Protein AF-A0A520JE47-F1 (afdb_monomer)

pLDDT: mean 83.93, std 12.13, range [41.78, 95.38]

Secondary structure (DSSP, 8-state):
------HHHHHHHHHHHHHHHHHHHHHHHHHSSS---STTS---TTHHHHHHHHHHHHHHHHHHHHHHHHHTS-S-HHHHHHHHHHHHHHHHHHHHHHHHHHH-----HHHHHHHHH-PPPEETTEEPPPSSTTHHHHHHHHHHHHHHHHHTTS----

Mean predicted aligned error: 7.44 Å

Foldseek 3Di:
DPPPDPVVLVVLLVVLVVLLVQLVVVVCQVPPPDPPPDCPPPPPPCSNVRSVCSLVSVVVSLVVVVVVVVVVDDLQLVVQLVVVQVVPQVVQLVVLVVLCVPPVPDDDPQLNCCSRRLAWDADPVGTDAHSPRVSVSSNVVSVVSVVVSVVSPPDPPD

Radius of gyration: 18.52 Å; Cα contacts (8 Å, |Δi|>4): 124; chains: 1; bounding box: 52×38×50 Å

Structure (mmCIF, N/CA/C/O backbone):
data_AF-A0A520JE47-F1
#
_entry.id   AF-A0A520JE47-F1
#
loop_
_atom_site.group_PDB
_atom_site.id
_atom_site.type_symbol
_atom_site.label_atom_id
_atom_site.label_alt_id
_atom_site.label_comp_id
_atom_site.label_asym_id
_atom_site.label_entity_id
_atom_site.label_seq_id
_atom_site.pdbx_PDB_ins_code
_atom_site.Cartn_x
_atom_site.Cartn_y
_atom_site.Cartn_z
_atom_site.occupancy
_atom_site.B_iso_or_equiv
_atom_site.auth_seq_id
_atom_site.auth_comp_id
_atom_site.auth_asym_id
_atom_site.auth_atom_id
_atom_site.pdbx_PDB_model_num
ATOM 1 N N . MET A 1 1 ? -12.721 15.555 18.012 1.00 41.78 1 MET A N 1
ATOM 2 C CA . MET A 1 1 ? -11.281 15.383 18.296 1.00 41.78 1 MET A CA 1
ATOM 3 C C . MET A 1 1 ? -10.594 15.093 16.974 1.00 41.78 1 MET A C 1
ATOM 5 O O . MET A 1 1 ? -10.959 14.123 16.322 1.00 41.78 1 MET A O 1
ATOM 9 N N . THR A 1 2 ? -9.712 15.973 16.507 1.00 41.84 2 THR A N 1
ATOM 10 C CA . THR A 1 2 ? -8.888 15.709 15.319 1.00 41.84 2 THR A CA 1
ATOM 11 C C . THR A 1 2 ? -8.053 14.451 15.576 1.00 41.84 2 THR A C 1
ATOM 13 O O . THR A 1 2 ? -7.528 14.320 16.682 1.00 41.84 2 THR A O 1
ATOM 16 N N . PRO A 1 3 ? -7.928 13.513 14.617 1.00 53.41 3 PRO A N 1
ATOM 17 C CA . PRO A 1 3 ? -7.058 12.358 14.797 1.00 53.41 3 PRO A CA 1
ATOM 18 C C . PRO A 1 3 ? -5.654 12.875 15.105 1.00 53.41 3 PRO A C 1
ATOM 20 O O . PRO A 1 3 ? -5.075 13.605 14.293 1.00 53.41 3 PRO A O 1
ATOM 23 N N . SER A 1 4 ? -5.120 12.567 16.286 1.00 63.41 4 SER A N 1
ATOM 24 C CA . SER A 1 4 ? -3.759 12.960 16.621 1.00 63.41 4 SER A CA 1
ATOM 25 C C . SER A 1 4 ? -2.824 12.188 15.695 1.00 63.41 4 SER A C 1
ATOM 27 O O . SER A 1 4 ? -2.750 10.960 15.711 1.00 63.41 4 SER A O 1
ATOM 29 N N . ARG A 1 5 ? -2.130 12.905 14.805 1.00 74.62 5 ARG A N 1
ATOM 30 C CA . ARG A 1 5 ? -1.077 12.291 13.997 1.00 74.62 5 ARG A CA 1
ATOM 31 C C . ARG A 1 5 ? 0.019 11.831 14.950 1.00 74.62 5 ARG A C 1
ATOM 33 O O . ARG A 1 5 ? 0.705 12.652 15.549 1.00 74.62 5 ARG A O 1
ATOM 40 N N . ILE A 1 6 ? 0.188 10.520 15.080 1.00 88.25 6 ILE A N 1
ATOM 41 C CA . ILE A 1 6 ? 1.245 9.945 15.910 1.00 88.25 6 ILE A CA 1
ATOM 42 C C . ILE A 1 6 ? 2.563 10.102 15.154 1.00 88.25 6 ILE A C 1
ATOM 44 O O . ILE A 1 6 ? 2.840 9.347 14.220 1.00 88.25 6 ILE A O 1
ATOM 48 N N . ALA A 1 7 ? 3.357 11.110 15.522 1.00 91.69 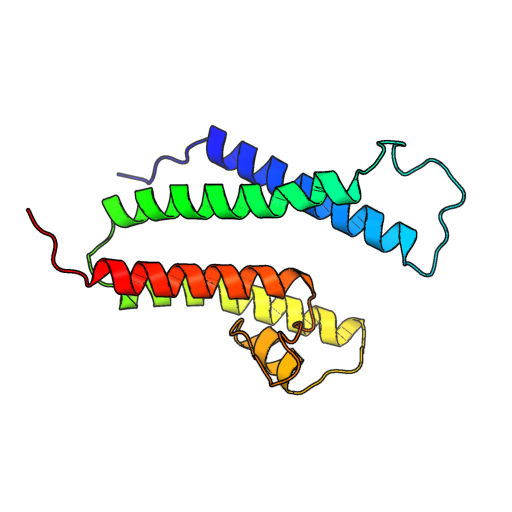7 ALA A N 1
ATOM 49 C CA . ALA A 1 7 ? 4.594 11.452 14.822 1.00 91.69 7 ALA A CA 1
ATOM 50 C C . ALA A 1 7 ? 5.567 10.261 14.674 1.00 91.69 7 ALA A C 1
ATOM 52 O O . ALA A 1 7 ? 6.025 10.041 13.552 1.00 91.69 7 ALA A O 1
ATOM 53 N N . PRO A 1 8 ? 5.808 9.423 15.707 1.00 93.62 8 PRO A N 1
ATOM 54 C CA . PRO A 1 8 ? 6.639 8.226 15.553 1.00 93.62 8 PRO A CA 1
ATOM 55 C C . PRO A 1 8 ? 6.172 7.284 14.435 1.00 93.62 8 PRO A C 1
ATOM 57 O O . PRO A 1 8 ? 6.984 6.779 13.670 1.00 93.62 8 PRO A O 1
ATOM 60 N N . ILE A 1 9 ? 4.857 7.101 14.273 1.00 92.81 9 ILE A N 1
ATOM 61 C CA . ILE A 1 9 ? 4.294 6.250 13.216 1.00 92.81 9 ILE A CA 1
ATOM 62 C C . ILE A 1 9 ? 4.549 6.842 11.826 1.00 92.81 9 ILE A C 1
ATOM 64 O O . ILE A 1 9 ? 4.779 6.099 10.876 1.00 92.81 9 ILE A O 1
ATOM 68 N N . GLN A 1 10 ? 4.520 8.169 11.686 1.00 92.31 10 GLN A N 1
ATOM 69 C CA . GLN A 1 10 ? 4.826 8.819 10.407 1.00 92.31 10 GLN A CA 1
ATOM 70 C C . GLN A 1 10 ? 6.303 8.650 10.036 1.00 92.31 10 GLN A C 1
ATOM 72 O O . GLN A 1 10 ? 6.605 8.336 8.888 1.00 92.31 10 GLN A O 1
ATOM 77 N N . TRP A 1 11 ? 7.207 8.776 11.011 1.00 95.38 11 TRP A N 1
ATOM 78 C CA . TRP A 1 11 ? 8.633 8.518 10.804 1.00 95.38 11 TRP A CA 1
ATOM 79 C C . TRP A 1 11 ? 8.916 7.063 10.437 1.00 95.38 11 TRP A C 1
ATOM 81 O O . TRP A 1 11 ? 9.678 6.810 9.508 1.00 95.38 11 TRP A O 1
ATOM 91 N N . LEU A 1 12 ? 8.246 6.109 11.086 1.00 95.19 12 LEU A N 1
ATOM 92 C CA . LEU A 1 12 ? 8.352 4.696 10.721 1.00 95.19 12 LEU A CA 1
ATOM 93 C C . LEU A 1 12 ? 7.837 4.419 9.300 1.00 95.19 12 LEU A C 1
ATOM 95 O O . LEU A 1 12 ? 8.449 3.636 8.580 1.00 95.19 12 LEU A O 1
ATOM 99 N N . ARG A 1 13 ? 6.762 5.090 8.856 1.00 93.75 13 ARG A N 1
ATOM 100 C CA . ARG A 1 13 ? 6.294 5.003 7.458 1.00 93.75 13 ARG A CA 1
ATOM 101 C C . ARG A 1 13 ? 7.310 5.583 6.480 1.00 93.75 13 ARG A C 1
ATOM 103 O O . ARG A 1 13 ? 7.516 4.998 5.424 1.00 93.75 13 ARG A O 1
ATOM 110 N N . ALA A 1 14 ? 7.932 6.712 6.816 1.00 94.25 14 ALA A N 1
ATOM 111 C CA . ALA A 1 14 ? 8.970 7.310 5.980 1.00 94.25 14 ALA A CA 1
ATOM 112 C C . ALA A 1 14 ? 10.189 6.380 5.858 1.00 94.25 14 ALA A C 1
ATOM 114 O O . ALA A 1 14 ? 10.698 6.172 4.756 1.00 94.25 14 ALA A O 1
ATOM 115 N N . LEU A 1 15 ? 10.607 5.764 6.968 1.00 95.38 15 LEU A N 1
ATOM 116 C CA . LEU A 1 15 ? 11.664 4.754 6.983 1.00 95.38 15 LEU A CA 1
ATOM 117 C C . LEU A 1 15 ? 11.297 3.542 6.114 1.00 95.38 15 LEU A C 1
ATOM 119 O O . LEU A 1 15 ? 12.069 3.182 5.232 1.00 95.38 15 LEU A O 1
ATOM 123 N N . ALA A 1 16 ? 10.105 2.967 6.303 1.00 94.62 16 ALA A N 1
ATOM 124 C CA . ALA A 1 16 ? 9.606 1.848 5.503 1.00 94.62 16 ALA A CA 1
ATOM 125 C C . ALA A 1 16 ? 9.589 2.172 3.998 1.00 94.62 16 ALA A C 1
ATOM 127 O O . ALA A 1 16 ? 10.109 1.401 3.196 1.00 94.62 16 ALA A O 1
ATOM 128 N N . ALA A 1 17 ? 9.073 3.349 3.617 1.00 93.44 17 ALA A N 1
ATOM 129 C CA . ALA A 1 17 ? 9.060 3.827 2.231 1.00 93.44 17 ALA A CA 1
ATOM 130 C C . ALA A 1 17 ? 10.467 3.927 1.639 1.00 93.44 17 ALA A C 1
ATOM 132 O O . ALA A 1 17 ? 10.689 3.547 0.493 1.00 93.44 17 ALA A O 1
ATOM 133 N N . THR A 1 18 ? 11.414 4.425 2.434 1.00 93.12 18 THR A N 1
ATOM 134 C CA . THR A 1 18 ? 12.804 4.603 2.012 1.00 93.12 18 THR A CA 1
ATOM 135 C C . THR A 1 18 ? 13.485 3.254 1.811 1.00 93.12 18 THR A C 1
ATOM 137 O O . THR A 1 18 ? 14.165 3.069 0.811 1.00 93.12 18 THR A O 1
ATOM 140 N N . LEU A 1 19 ? 13.263 2.291 2.709 1.00 92.75 19 LEU A N 1
ATOM 141 C CA . LEU A 1 19 ? 13.797 0.933 2.576 1.00 92.75 19 LEU A CA 1
ATOM 142 C C . LEU A 1 19 ? 13.291 0.240 1.302 1.00 92.75 19 LEU A C 1
ATOM 144 O O . LEU A 1 19 ? 14.097 -0.290 0.540 1.00 92.75 19 LEU A O 1
ATOM 148 N N . VAL A 1 20 ? 11.985 0.324 1.024 1.00 92.12 20 VAL A N 1
ATOM 149 C CA . VAL A 1 20 ? 11.382 -0.238 -0.199 1.00 92.12 20 VAL A CA 1
ATOM 150 C C . VAL A 1 20 ? 11.902 0.466 -1.456 1.00 92.12 20 VAL A C 1
ATOM 152 O O . VAL A 1 20 ? 12.205 -0.187 -2.453 1.00 92.12 20 VAL A O 1
ATOM 155 N N . LEU A 1 21 ? 12.056 1.793 -1.412 1.00 89.75 21 LEU A N 1
ATOM 156 C CA . LEU A 1 21 ? 12.642 2.560 -2.511 1.00 89.75 21 LEU A CA 1
ATOM 157 C C . LEU A 1 21 ? 14.087 2.131 -2.787 1.00 89.75 21 LEU A C 1
ATOM 159 O O . LEU A 1 21 ? 14.444 1.932 -3.944 1.00 89.75 21 LEU A O 1
ATOM 163 N N . LEU A 1 22 ? 14.906 1.982 -1.742 1.00 87.75 22 LEU A N 1
ATOM 164 C CA . LEU A 1 22 ? 16.299 1.554 -1.872 1.00 87.75 22 LEU A CA 1
ATOM 165 C C . LEU A 1 22 ? 16.404 0.136 -2.438 1.00 87.75 22 LEU A C 1
ATOM 167 O O . LEU A 1 22 ? 17.258 -0.087 -3.289 1.00 87.75 22 LEU A O 1
ATOM 171 N N . MET A 1 23 ? 15.520 -0.778 -2.027 1.00 87.19 23 MET A N 1
ATOM 172 C CA . MET A 1 23 ? 15.430 -2.125 -2.600 1.00 87.19 23 MET A CA 1
ATOM 173 C C . MET A 1 23 ? 15.112 -2.081 -4.100 1.00 87.19 23 MET A C 1
ATOM 175 O O . MET A 1 23 ? 15.846 -2.648 -4.901 1.00 87.19 23 MET A O 1
ATOM 179 N N . HIS A 1 24 ? 14.057 -1.369 -4.509 1.00 86.88 24 HIS A N 1
ATOM 180 C CA . HIS A 1 24 ? 13.713 -1.272 -5.931 1.00 86.88 24 HIS A CA 1
ATOM 181 C C . HIS A 1 24 ? 14.813 -0.582 -6.739 1.00 86.88 24 HIS A C 1
ATOM 183 O O . HIS A 1 24 ? 15.100 -0.999 -7.857 1.00 86.88 24 HIS A O 1
ATOM 189 N N . ALA A 1 25 ? 15.450 0.446 -6.176 1.00 83.31 25 ALA A N 1
ATOM 190 C CA . ALA A 1 25 ? 16.571 1.113 -6.819 1.00 83.31 25 ALA A CA 1
ATOM 191 C C . ALA A 1 25 ? 17.769 0.166 -6.995 1.00 83.31 25 ALA A C 1
ATOM 193 O O . ALA A 1 25 ? 18.360 0.161 -8.071 1.00 83.31 25 ALA A O 1
ATOM 194 N N . SER A 1 26 ? 18.108 -0.654 -5.989 1.00 80.44 26 SER A N 1
ATOM 195 C CA . SER A 1 26 ? 19.175 -1.654 -6.127 1.00 80.44 26 SER A CA 1
ATOM 196 C C . SER A 1 26 ? 18.821 -2.723 -7.155 1.00 80.44 26 SER A C 1
ATOM 198 O O . SER A 1 26 ? 19.632 -3.002 -8.032 1.00 80.44 26 SER A O 1
ATOM 200 N N . ASP A 1 27 ? 17.592 -3.243 -7.124 1.00 79.94 27 ASP A N 1
ATOM 201 C CA . ASP A 1 27 ? 17.153 -4.275 -8.066 1.00 79.94 27 ASP A CA 1
ATOM 202 C C . ASP A 1 27 ? 17.168 -3.746 -9.508 1.00 79.94 27 ASP A C 1
ATOM 204 O O . ASP A 1 27 ? 17.607 -4.446 -10.417 1.00 79.94 27 ASP A O 1
ATOM 208 N N . MET A 1 28 ? 16.755 -2.491 -9.731 1.00 77.75 28 MET A N 1
ATOM 209 C CA . MET A 1 28 ? 16.819 -1.844 -11.048 1.00 77.75 28 MET A CA 1
ATOM 210 C C . MET A 1 28 ? 18.250 -1.614 -11.541 1.00 77.75 28 MET A C 1
ATOM 212 O O . MET A 1 28 ? 18.466 -1.588 -12.749 1.00 77.75 28 MET A O 1
ATOM 216 N N . ILE A 1 29 ? 19.218 -1.425 -10.645 1.00 75.50 29 ILE A N 1
ATOM 217 C CA . ILE A 1 29 ? 20.633 -1.303 -11.020 1.00 75.50 29 ILE A CA 1
ATOM 218 C C . ILE A 1 29 ? 21.193 -2.672 -11.412 1.00 75.50 29 ILE A C 1
ATOM 220 O O . ILE A 1 29 ? 21.876 -2.775 -12.428 1.00 75.50 29 ILE A O 1
ATOM 224 N N . ASP A 1 30 ? 20.868 -3.716 -10.647 1.00 73.31 30 ASP A N 1
ATOM 225 C CA . ASP A 1 30 ? 21.381 -5.071 -10.876 1.00 73.31 30 ASP A CA 1
ATOM 226 C C . ASP A 1 30 ? 20.753 -5.744 -12.110 1.00 73.31 30 ASP A C 1
ATOM 228 O O . ASP A 1 30 ? 21.414 -6.519 -12.801 1.00 73.31 30 ASP A O 1
ATOM 232 N N . SER A 1 31 ? 19.483 -5.446 -12.403 1.00 72.88 31 SER A N 1
ATOM 233 C CA . SER A 1 31 ? 18.726 -6.031 -13.525 1.00 72.88 31 SER A CA 1
ATOM 234 C C . SER A 1 31 ? 18.515 -5.083 -14.713 1.00 72.88 31 SER A C 1
ATOM 236 O O . SER A 1 31 ? 17.928 -5.472 -15.724 1.00 72.88 31 SER A O 1
ATOM 238 N N . GLY A 1 32 ? 18.980 -3.836 -14.608 1.00 66.06 32 GLY A N 1
ATOM 239 C CA . GLY A 1 32 ? 18.776 -2.802 -15.617 1.00 66.06 32 GLY A CA 1
ATOM 240 C C . GLY A 1 32 ? 19.748 -2.873 -16.802 1.00 66.06 32 GLY A C 1
ATOM 241 O O . GLY A 1 32 ? 20.806 -3.495 -16.731 1.00 66.06 32 GLY A O 1
ATOM 242 N N . PRO A 1 33 ? 19.436 -2.170 -17.907 1.00 62.22 33 PRO A N 1
ATOM 243 C CA . PRO A 1 33 ? 20.283 -2.141 -19.103 1.00 62.22 33 PRO A CA 1
ATOM 244 C C . PRO A 1 33 ? 21.566 -1.315 -18.917 1.00 62.22 33 PRO A C 1
ATOM 246 O O . PRO A 1 33 ? 22.476 -1.384 -19.743 1.00 62.22 33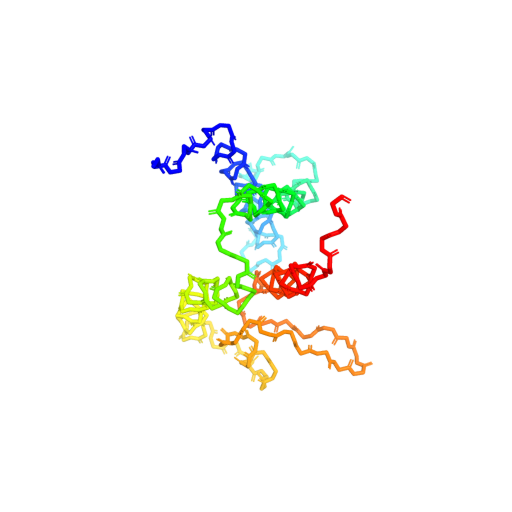 PRO A O 1
ATOM 249 N N . VAL A 1 34 ? 21.641 -0.508 -17.854 1.00 62.38 34 VAL A N 1
ATOM 250 C CA . VAL A 1 34 ? 22.788 0.348 -17.543 1.00 62.38 34 VAL A CA 1
ATOM 251 C C . VAL A 1 34 ? 23.573 -0.287 -16.402 1.00 62.38 34 VAL A C 1
ATOM 253 O O . VAL A 1 34 ? 23.238 -0.111 -15.235 1.00 62.38 34 VAL A O 1
ATOM 256 N N . ALA A 1 35 ? 24.650 -0.995 -16.743 1.00 59.72 35 ALA A N 1
ATOM 257 C CA . ALA A 1 35 ? 25.613 -1.463 -15.757 1.00 59.72 35 ALA A CA 1
ATOM 258 C C . ALA A 1 35 ? 26.346 -0.252 -15.157 1.00 59.72 35 ALA A C 1
ATOM 260 O O . ALA A 1 35 ? 27.226 0.338 -15.790 1.00 59.72 35 ALA A O 1
ATOM 261 N N . LEU A 1 36 ? 25.977 0.142 -13.937 1.00 63.81 36 LEU A N 1
ATOM 262 C CA . LEU A 1 36 ? 26.715 1.158 -13.191 1.00 63.81 36 LEU A CA 1
ATOM 263 C C . LEU A 1 36 ? 28.065 0.566 -12.769 1.00 63.81 36 LEU A C 1
ATOM 265 O O . LEU A 1 36 ? 28.188 -0.112 -11.756 1.00 63.81 36 LEU A O 1
ATOM 269 N N . THR A 1 37 ? 29.109 0.841 -13.547 1.00 55.66 37 THR A N 1
ATOM 270 C CA . THR A 1 37 ? 30.490 0.376 -13.318 1.00 55.66 37 THR A CA 1
ATOM 271 C C . THR A 1 37 ? 31.216 1.110 -12.177 1.00 55.66 37 THR A C 1
ATOM 273 O O . THR A 1 37 ? 32.442 1.079 -12.085 1.00 55.66 37 THR A O 1
ATOM 276 N N . GLY A 1 38 ? 30.482 1.748 -11.261 1.00 55.94 38 GLY A N 1
ATOM 277 C CA . GLY A 1 38 ? 31.028 2.492 -10.125 1.00 55.94 38 GLY A CA 1
ATOM 278 C C . GLY A 1 38 ? 30.322 2.156 -8.813 1.00 55.94 38 GLY A C 1
ATOM 279 O O . GLY A 1 38 ? 29.130 1.864 -8.800 1.00 55.94 38 GLY A O 1
ATOM 280 N N . LYS A 1 39 ? 31.054 2.252 -7.692 1.00 53.53 39 LYS A N 1
ATOM 281 C CA . LYS A 1 39 ? 30.583 2.057 -6.300 1.00 53.53 39 LYS A CA 1
ATOM 282 C C . LYS A 1 39 ? 29.589 3.145 -5.832 1.00 53.53 39 LYS A C 1
ATOM 284 O O . LYS A 1 39 ? 29.745 3.699 -4.748 1.00 53.53 39 LYS A O 1
ATOM 289 N N . PHE A 1 40 ? 28.630 3.532 -6.669 1.00 53.56 40 PHE A N 1
ATOM 290 C CA . PHE A 1 40 ? 27.647 4.571 -6.350 1.00 53.56 40 PHE A CA 1
ATOM 291 C C . PHE A 1 40 ? 26.511 4.032 -5.474 1.00 53.56 40 PHE A C 1
ATOM 293 O O . PHE A 1 40 ? 25.927 4.776 -4.690 1.00 53.56 40 PHE A O 1
ATOM 300 N N . VAL A 1 41 ? 26.245 2.726 -5.553 1.00 55.88 41 VAL A N 1
ATOM 301 C CA . VAL A 1 41 ? 25.450 2.029 -4.545 1.00 55.88 41 VAL A CA 1
ATOM 302 C C . VAL A 1 41 ? 26.361 1.854 -3.333 1.00 55.88 41 VAL A C 1
ATOM 304 O O . VAL A 1 41 ? 27.424 1.238 -3.480 1.00 55.88 41 VAL A O 1
ATOM 307 N N . PRO A 1 42 ? 26.027 2.413 -2.153 1.00 54.81 42 PRO A N 1
ATOM 308 C CA . PRO A 1 42 ? 26.806 2.139 -0.962 1.00 54.81 42 PRO A CA 1
ATOM 309 C C . PRO A 1 42 ? 26.893 0.623 -0.823 1.00 54.81 42 PRO A C 1
ATOM 311 O O . PRO A 1 42 ? 25.890 -0.077 -0.946 1.00 54.81 42 PRO A O 1
ATOM 314 N N . SER A 1 43 ? 28.113 0.129 -0.634 1.00 56.47 43 SER A N 1
ATOM 315 C CA . SER A 1 43 ? 28.453 -1.278 -0.449 1.00 56.47 43 SER A CA 1
ATOM 316 C C . SER A 1 43 ? 27.903 -1.781 0.887 1.00 56.47 43 SER A C 1
ATOM 318 O O . SER A 1 43 ? 28.662 -2.136 1.784 1.00 56.47 43 SER A O 1
ATOM 320 N N . VAL A 1 44 ? 26.583 -1.721 1.043 1.00 61.44 44 VAL A N 1
ATOM 321 C CA . VAL A 1 44 ? 25.815 -2.332 2.114 1.00 61.44 44 VAL A CA 1
ATOM 322 C C . VAL A 1 44 ? 25.506 -3.735 1.608 1.00 61.44 44 VAL A C 1
ATOM 324 O O . VAL A 1 44 ? 24.698 -3.883 0.686 1.00 61.44 44 VAL A O 1
ATOM 327 N N . PRO A 1 45 ? 26.173 -4.771 2.139 1.00 65.62 45 PRO A N 1
ATOM 328 C CA . PRO A 1 45 ? 25.858 -6.138 1.769 1.00 65.62 45 PRO A CA 1
ATOM 329 C C . PRO A 1 45 ? 24.367 -6.386 2.011 1.00 65.62 45 PRO A C 1
ATOM 331 O O . PRO A 1 45 ? 23.846 -6.018 3.064 1.00 65.62 45 PRO A O 1
ATOM 334 N N . ASN A 1 46 ? 23.688 -7.009 1.048 1.00 70.62 46 ASN A N 1
ATOM 335 C CA . ASN A 1 46 ? 22.279 -7.396 1.157 1.00 70.62 46 ASN A CA 1
ATOM 336 C C . ASN A 1 46 ? 21.283 -6.226 1.296 1.00 70.62 46 ASN A C 1
ATOM 338 O O . ASN A 1 46 ? 20.226 -6.401 1.903 1.00 70.62 46 ASN A O 1
ATOM 342 N N . LEU A 1 47 ? 21.579 -5.049 0.725 1.00 75.75 47 LEU A N 1
ATOM 343 C CA . LEU A 1 47 ? 20.661 -3.900 0.756 1.00 75.75 47 LEU A CA 1
ATOM 344 C C . LEU A 1 47 ? 19.267 -4.228 0.199 1.00 75.75 47 LEU A C 1
ATOM 346 O O . LEU A 1 47 ? 18.286 -3.805 0.797 1.00 75.75 47 LEU A O 1
ATOM 350 N N . SER A 1 48 ? 19.175 -5.007 -0.885 1.00 76.31 48 SER A N 1
ATOM 351 C CA . SER A 1 48 ? 17.888 -5.459 -1.438 1.00 76.31 48 SER A CA 1
ATOM 352 C C . SER A 1 48 ? 17.109 -6.290 -0.405 1.00 76.31 48 SER A C 1
ATOM 354 O O . SER A 1 48 ? 16.009 -5.928 0.004 1.00 76.31 48 SER A O 1
ATOM 356 N N . MET A 1 49 ? 17.732 -7.327 0.162 1.00 80.31 49 MET A N 1
ATOM 357 C CA . MET A 1 49 ? 17.091 -8.182 1.169 1.00 80.31 49 MET A CA 1
ATOM 358 C C . MET A 1 49 ? 16.691 -7.415 2.442 1.00 80.31 49 MET A C 1
ATOM 360 O O . MET A 1 49 ? 15.623 -7.655 3.000 1.00 80.31 49 MET A O 1
ATOM 364 N N . PHE A 1 50 ? 17.515 -6.469 2.902 1.00 85.12 50 PHE A N 1
ATOM 365 C CA . PHE A 1 50 ? 17.168 -5.621 4.043 1.00 85.12 50 PHE A CA 1
ATOM 366 C C . PHE A 1 50 ? 16.068 -4.611 3.693 1.00 85.12 50 PHE A C 1
ATOM 368 O O . PHE A 1 50 ? 15.147 -4.406 4.480 1.00 85.12 50 PHE A O 1
ATOM 375 N N . GLY A 1 51 ? 16.123 -4.001 2.510 1.00 86.12 51 GLY A N 1
ATOM 376 C CA . GLY A 1 51 ? 15.130 -3.039 2.040 1.00 86.12 51 GLY A CA 1
ATOM 377 C C . GLY A 1 51 ? 13.739 -3.656 1.868 1.00 86.12 51 GLY A C 1
ATOM 378 O O . GLY A 1 51 ? 12.740 -3.005 2.184 1.00 86.12 51 GLY A O 1
ATOM 379 N N . ALA A 1 52 ? 13.670 -4.939 1.497 1.00 89.19 52 ALA A N 1
ATOM 380 C CA . ALA A 1 52 ? 12.425 -5.704 1.425 1.00 89.19 52 ALA A CA 1
ATOM 381 C C . ALA A 1 52 ? 11.664 -5.746 2.768 1.00 89.19 52 ALA A C 1
ATOM 383 O O . ALA A 1 52 ? 10.434 -5.697 2.770 1.00 89.19 52 ALA A O 1
ATOM 384 N N . SER A 1 53 ? 12.368 -5.708 3.912 1.00 92.25 53 SER A N 1
ATOM 385 C CA . SER A 1 53 ? 11.734 -5.635 5.245 1.00 92.25 53 SER A CA 1
ATOM 386 C C . SER A 1 53 ? 10.906 -4.360 5.467 1.00 92.25 53 SER A C 1
ATOM 388 O O . SER A 1 53 ? 10.046 -4.300 6.351 1.00 92.25 53 SER A O 1
ATOM 390 N N . GLY A 1 54 ? 11.110 -3.331 4.636 1.00 93.06 54 GLY A N 1
ATOM 391 C CA . GLY A 1 54 ? 10.259 -2.147 4.612 1.00 93.06 54 GLY A CA 1
ATOM 392 C C . GLY A 1 54 ? 8.801 -2.478 4.276 1.00 93.06 54 GLY A C 1
ATOM 393 O O . GLY A 1 54 ? 7.899 -1.834 4.815 1.00 93.06 54 GLY A O 1
ATOM 394 N N . VAL A 1 55 ? 8.549 -3.509 3.458 1.00 92.75 55 VAL A N 1
ATOM 395 C CA . VAL A 1 55 ? 7.191 -3.993 3.161 1.00 92.75 55 VAL A CA 1
ATOM 396 C C . VAL A 1 55 ? 6.544 -4.555 4.429 1.00 92.75 55 VAL A C 1
ATOM 398 O O . VAL A 1 55 ? 5.441 -4.135 4.781 1.00 92.75 55 VAL A O 1
ATOM 401 N N . ASP A 1 56 ? 7.248 -5.413 5.172 1.00 94.00 56 ASP A N 1
ATOM 402 C CA . ASP A 1 56 ? 6.752 -5.978 6.436 1.00 94.00 56 ASP A CA 1
ATOM 403 C C . ASP A 1 56 ? 6.410 -4.874 7.445 1.00 94.00 56 ASP A C 1
ATOM 405 O O . ASP A 1 56 ? 5.339 -4.869 8.063 1.00 94.00 56 ASP A O 1
ATOM 409 N N . LEU A 1 57 ? 7.290 -3.875 7.558 1.00 94.12 57 LEU A N 1
ATOM 410 C CA . LEU A 1 57 ? 7.077 -2.722 8.425 1.00 94.12 57 LEU A CA 1
ATOM 411 C C . LEU A 1 57 ? 5.839 -1.908 8.005 1.00 94.12 57 LEU A C 1
ATOM 413 O O . LEU A 1 57 ? 5.063 -1.487 8.870 1.00 94.12 57 LEU A O 1
ATOM 417 N N . PHE A 1 58 ? 5.599 -1.720 6.702 1.00 91.00 58 PHE A N 1
ATOM 418 C CA . PHE A 1 58 ? 4.373 -1.082 6.210 1.00 91.00 58 PHE A CA 1
ATOM 419 C C . PHE A 1 58 ? 3.116 -1.834 6.642 1.00 91.00 58 PHE A C 1
ATOM 421 O O . PHE A 1 58 ? 2.181 -1.197 7.137 1.00 91.00 58 PHE A O 1
ATOM 428 N N . PHE A 1 59 ? 3.097 -3.162 6.509 1.00 91.56 59 PHE A N 1
ATOM 429 C CA . PHE A 1 59 ? 1.944 -3.977 6.893 1.00 91.56 59 PHE A CA 1
ATOM 430 C C . PHE A 1 59 ? 1.657 -3.897 8.395 1.00 91.56 59 PHE A C 1
ATOM 432 O O . PHE A 1 59 ? 0.505 -3.672 8.786 1.00 91.56 59 PHE A O 1
ATOM 439 N N . VAL A 1 60 ? 2.688 -3.975 9.244 1.00 94.00 60 VAL A N 1
ATOM 440 C CA . VAL A 1 60 ? 2.538 -3.822 10.704 1.00 94.00 60 VAL A CA 1
ATOM 441 C C . VAL A 1 60 ? 1.957 -2.450 11.055 1.00 94.00 60 VAL A C 1
ATOM 443 O O . VAL A 1 60 ? 1.000 -2.346 11.831 1.00 94.00 60 VAL A O 1
ATOM 446 N N . ILE A 1 61 ? 2.478 -1.381 10.446 1.00 92.88 61 ILE A N 1
ATOM 447 C CA . ILE A 1 61 ? 1.979 -0.024 10.684 1.00 92.88 61 ILE A CA 1
ATOM 448 C C . ILE A 1 61 ? 0.546 0.151 10.156 1.00 92.88 61 ILE A C 1
ATOM 450 O O . ILE A 1 61 ? -0.264 0.836 10.793 1.00 92.88 61 ILE A O 1
ATOM 454 N N . SER A 1 62 ? 0.208 -0.429 9.002 1.00 88.81 62 SER A N 1
ATOM 455 C CA . SER A 1 62 ? -1.156 -0.413 8.463 1.00 88.81 62 SER A CA 1
ATOM 456 C C . SER A 1 62 ? -2.130 -1.116 9.406 1.00 88.81 62 SER A C 1
ATOM 458 O O . SER A 1 62 ? -3.184 -0.544 9.701 1.00 88.81 62 SER A O 1
ATOM 460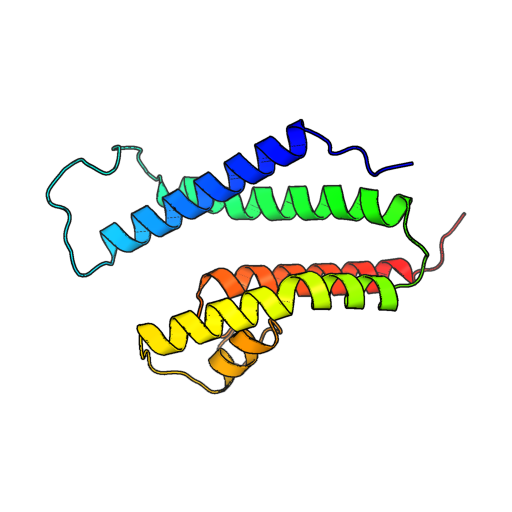 N N . GLY A 1 63 ? -1.755 -2.271 9.964 1.00 89.94 63 GLY A N 1
ATOM 461 C CA . GLY A 1 63 ? -2.526 -2.970 10.994 1.00 89.94 63 GLY A CA 1
ATOM 462 C C . GLY A 1 63 ? -2.761 -2.115 12.240 1.00 89.94 63 GLY A C 1
ATOM 463 O O . GLY A 1 63 ? -3.907 -1.933 12.658 1.00 89.94 63 GLY A O 1
ATOM 464 N N . PHE A 1 64 ? -1.702 -1.508 12.779 1.00 91.12 64 PHE A N 1
ATOM 465 C CA . PHE A 1 64 ? -1.790 -0.631 13.951 1.00 91.12 64 PHE A CA 1
ATOM 466 C C . PHE A 1 64 ? -2.706 0.586 13.719 1.00 91.12 64 PHE A C 1
ATOM 468 O O . PHE A 1 64 ? -3.629 0.843 14.495 1.00 91.12 64 PHE A O 1
ATOM 475 N N . VAL A 1 65 ? -2.489 1.330 12.626 1.00 88.69 65 VAL A N 1
ATOM 476 C CA . VAL A 1 65 ? -3.292 2.525 12.299 1.00 88.69 65 VAL A CA 1
ATOM 477 C C . VAL A 1 65 ? -4.748 2.153 12.042 1.00 88.69 65 VAL A C 1
ATOM 479 O O . VAL A 1 65 ? -5.662 2.901 12.398 1.00 88.69 65 VAL A O 1
ATOM 482 N N . MET A 1 66 ? -4.986 0.999 11.427 1.00 86.75 66 MET A N 1
ATOM 483 C CA . MET A 1 66 ? -6.330 0.507 11.187 1.00 86.75 66 MET A CA 1
ATOM 484 C C . MET A 1 66 ? -7.032 0.125 12.491 1.00 86.75 66 MET A C 1
ATOM 486 O O . MET A 1 66 ? -8.160 0.567 12.672 1.00 86.75 66 MET A O 1
ATOM 490 N N . ALA A 1 67 ? -6.381 -0.588 13.414 1.00 87.38 67 ALA A N 1
ATOM 491 C CA . ALA A 1 67 ? -6.958 -0.905 14.723 1.00 87.38 67 ALA A CA 1
ATOM 492 C C . ALA A 1 67 ? -7.387 0.367 15.481 1.00 87.38 67 ALA A C 1
ATOM 494 O O . ALA A 1 67 ? -8.508 0.449 15.982 1.00 87.38 67 ALA A O 1
ATOM 495 N N . GLN A 1 68 ? -6.549 1.409 15.469 1.00 85.31 68 GLN A N 1
ATOM 496 C CA . GLN A 1 68 ? -6.904 2.707 16.050 1.00 85.31 68 GLN A CA 1
ATOM 497 C C . GLN A 1 68 ? -8.067 3.391 15.310 1.00 85.31 68 GLN A C 1
ATOM 499 O O . GLN A 1 68 ? -8.945 3.990 15.932 1.00 85.31 68 GLN A O 1
ATOM 504 N N . SER A 1 69 ? -8.094 3.292 13.979 1.00 80.94 69 SER A N 1
ATOM 505 C CA . SER A 1 69 ? -9.191 3.839 13.175 1.00 80.94 69 SER A CA 1
ATOM 506 C C . SER A 1 69 ? -10.511 3.128 13.478 1.00 80.94 69 SER A C 1
ATOM 508 O O . SER A 1 69 ? -11.537 3.790 13.552 1.00 80.94 69 SER A O 1
ATOM 510 N N . LEU A 1 70 ? -10.497 1.806 13.689 1.00 83.50 70 LEU A N 1
ATOM 511 C CA . LEU A 1 70 ? -11.688 1.040 14.066 1.00 83.50 70 LEU A CA 1
ATOM 512 C C . LEU A 1 70 ? -12.197 1.408 15.461 1.00 83.50 70 LEU A C 1
ATOM 514 O O . LEU A 1 70 ? -13.405 1.487 15.645 1.00 83.50 70 LEU A O 1
ATOM 518 N N . ALA A 1 71 ? -11.307 1.692 16.415 1.00 79.38 71 ALA A N 1
ATOM 519 C CA . ALA A 1 71 ? -11.699 2.102 17.767 1.00 79.38 71 ALA A CA 1
ATOM 520 C C . ALA A 1 71 ? -12.527 3.403 17.801 1.00 79.38 71 ALA A C 1
ATOM 522 O O . ALA A 1 71 ? -13.191 3.689 18.792 1.00 79.38 71 ALA A O 1
ATOM 523 N N . THR A 1 72 ? -12.478 4.196 16.727 1.00 72.12 72 THR A N 1
ATOM 524 C CA . THR A 1 72 ? -13.177 5.485 16.604 1.00 72.12 72 THR A CA 1
ATOM 525 C C . THR A 1 72 ? -14.174 5.530 15.442 1.00 72.12 72 THR A C 1
ATOM 527 O O . THR A 1 72 ? -14.803 6.565 15.223 1.00 72.12 72 THR A O 1
ATOM 530 N N . ALA A 1 73 ? -14.320 4.442 14.679 1.00 67.62 73 ALA A N 1
ATOM 531 C CA . ALA A 1 73 ? -15.184 4.381 13.504 1.00 67.62 73 ALA A CA 1
ATOM 532 C C . ALA A 1 73 ? -16.566 3.801 13.827 1.00 67.62 73 ALA A C 1
ATOM 534 O O . ALA A 1 73 ? -16.714 2.951 14.701 1.00 67.62 7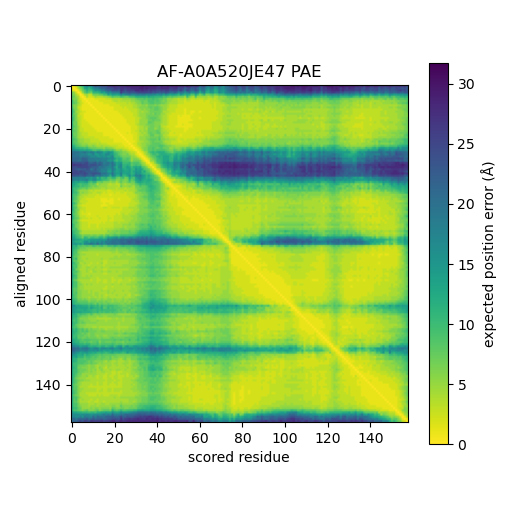3 ALA A O 1
ATOM 535 N N . ASP A 1 74 ? -17.569 4.215 13.047 1.00 66.12 74 ASP A N 1
ATOM 536 C CA . ASP A 1 74 ? -18.872 3.551 13.008 1.00 66.12 74 ASP A CA 1
ATOM 537 C C . ASP A 1 74 ? -18.699 2.064 12.649 1.00 66.12 74 ASP A C 1
ATOM 539 O O . ASP A 1 74 ? -17.867 1.716 11.806 1.00 66.12 74 ASP A O 1
ATOM 543 N N . ALA A 1 75 ? -19.532 1.190 13.219 1.00 74.31 75 ALA A N 1
ATOM 544 C CA . ALA A 1 75 ? -19.494 -0.265 13.009 1.00 74.31 75 ALA A CA 1
ATOM 545 C C . ALA A 1 75 ? -19.852 -0.721 11.571 1.00 74.31 75 ALA A C 1
ATOM 547 O O . ALA A 1 75 ? -19.994 -1.914 11.301 1.00 74.31 75 ALA A O 1
ATOM 548 N N . ASP A 1 76 ? -19.997 0.210 10.625 1.00 88.38 76 ASP A N 1
ATOM 549 C CA . ASP A 1 76 ? -20.341 -0.086 9.240 1.00 88.38 76 ASP A CA 1
ATOM 550 C C . ASP A 1 76 ? -19.112 -0.539 8.429 1.00 88.38 76 ASP A C 1
ATOM 552 O O . ASP A 1 76 ? -18.331 0.254 7.887 1.00 88.38 76 ASP A O 1
ATOM 556 N N . SER A 1 77 ? -18.9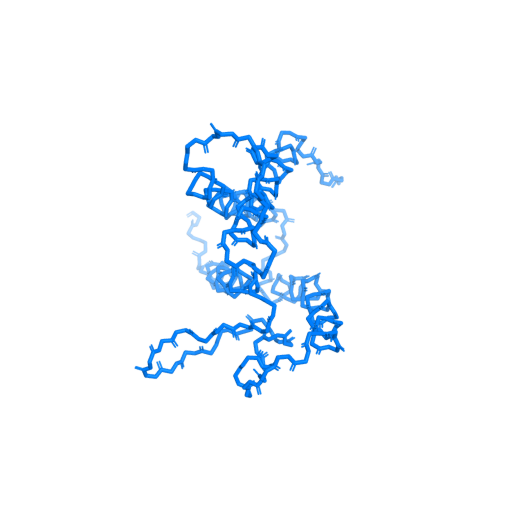91 -1.861 8.310 1.00 90.00 77 SER A N 1
ATOM 557 C CA . SER A 1 77 ? -17.998 -2.554 7.476 1.00 90.00 77 SER A CA 1
ATOM 558 C C . SER A 1 77 ? -17.978 -2.108 6.003 1.00 90.00 77 SER A C 1
ATOM 560 O O . SER A 1 77 ? -16.907 -2.069 5.392 1.00 90.00 77 SER A O 1
ATOM 562 N N . TRP A 1 78 ? -19.126 -1.751 5.414 1.00 90.81 78 TRP A N 1
ATOM 563 C CA . TRP A 1 78 ? -19.196 -1.360 4.003 1.00 90.81 78 TRP A CA 1
ATOM 564 C C . TRP A 1 78 ? -18.626 0.037 3.801 1.00 90.81 78 TRP A C 1
ATOM 566 O O . TRP A 1 78 ? -17.773 0.257 2.937 1.00 90.81 78 TRP A O 1
ATOM 576 N N . ARG A 1 79 ? -19.020 0.975 4.666 1.00 90.56 79 ARG A N 1
ATOM 577 C CA . ARG A 1 79 ? -18.467 2.332 4.664 1.00 90.56 79 ARG A CA 1
ATOM 578 C C . ARG A 1 79 ? -16.957 2.333 4.917 1.00 90.56 79 ARG A C 1
ATOM 580 O O . ARG A 1 79 ? -16.248 3.155 4.334 1.00 90.56 79 ARG A O 1
ATOM 587 N N . PHE A 1 80 ? -16.456 1.419 5.750 1.00 89.88 80 PHE A N 1
ATOM 588 C CA . PHE A 1 80 ? -15.020 1.210 5.953 1.00 89.88 80 PHE A CA 1
ATOM 589 C C . PHE A 1 80 ? -14.301 0.811 4.653 1.00 89.88 80 PHE A C 1
ATOM 591 O O . PHE A 1 80 ? -13.319 1.462 4.284 1.00 89.88 80 PHE A O 1
ATOM 598 N N . LEU A 1 81 ? -14.803 -0.202 3.937 1.00 91.75 81 LEU A N 1
ATOM 599 C CA . LEU A 1 81 ? -14.212 -0.658 2.673 1.00 91.75 81 LEU A CA 1
ATOM 600 C C . LEU A 1 81 ? -14.280 0.425 1.591 1.00 91.75 81 LEU A C 1
ATOM 602 O O . LEU A 1 81 ? -13.263 0.727 0.966 1.00 91.75 81 LEU A O 1
ATOM 606 N N . ALA A 1 82 ? -15.436 1.070 1.424 1.00 93.19 82 ALA A N 1
ATOM 607 C CA . ALA A 1 82 ? -15.638 2.107 0.413 1.00 93.19 82 ALA A CA 1
ATOM 608 C C . ALA A 1 82 ? -14.672 3.291 0.590 1.00 93.19 82 ALA A C 1
ATOM 610 O O . ALA A 1 82 ? -14.064 3.751 -0.377 1.00 93.19 82 ALA A O 1
ATOM 611 N N . LYS A 1 83 ? -14.456 3.752 1.831 1.00 91.19 83 LYS A N 1
ATOM 612 C CA . LYS A 1 83 ? -13.488 4.825 2.127 1.00 91.19 83 LYS A CA 1
ATOM 613 C C . LYS A 1 83 ? -12.061 4.458 1.715 1.00 91.19 83 LYS A C 1
ATOM 615 O O . LYS A 1 83 ? -11.315 5.327 1.270 1.00 91.19 83 LYS A O 1
ATOM 620 N N . ARG A 1 84 ? -11.664 3.194 1.881 1.00 91.25 84 ARG A N 1
ATOM 621 C CA . ARG A 1 84 ? -10.317 2.714 1.526 1.00 91.25 84 ARG A CA 1
ATOM 622 C C . ARG A 1 84 ? -10.168 2.524 0.026 1.00 91.25 84 ARG A C 1
ATOM 624 O O . ARG A 1 84 ? -9.168 2.961 -0.537 1.00 91.25 84 ARG A O 1
ATOM 631 N N . TRP A 1 85 ? -11.197 1.978 -0.613 1.00 92.94 85 TRP A N 1
ATOM 632 C CA . TRP A 1 85 ? -11.269 1.845 -2.062 1.00 92.94 85 TRP A CA 1
ATOM 633 C C . TRP A 1 85 ? -11.097 3.196 -2.759 1.00 92.94 85 TRP A C 1
ATOM 635 O O . TRP A 1 85 ? -10.160 3.380 -3.531 1.00 92.94 85 TRP A O 1
ATOM 645 N N . LEU A 1 86 ? -11.926 4.180 -2.397 1.00 94.62 86 LEU A N 1
ATOM 646 C CA . LEU A 1 86 ? -11.896 5.525 -2.982 1.00 94.62 86 LEU A CA 1
ATOM 647 C C . LEU A 1 86 ? -10.602 6.293 -2.687 1.00 94.62 86 LEU A C 1
ATOM 649 O O . LEU A 1 86 ? -10.253 7.212 -3.421 1.00 94.62 86 LEU A O 1
ATOM 653 N N . ARG A 1 87 ? -9.887 5.932 -1.618 1.00 91.38 87 ARG A N 1
ATOM 654 C CA . ARG A 1 87 ? -8.605 6.549 -1.269 1.00 91.38 87 ARG A CA 1
ATOM 655 C C . ARG A 1 87 ? -7.438 5.995 -2.088 1.00 91.38 87 ARG A C 1
ATOM 657 O O . ARG A 1 87 ? -6.522 6.751 -2.390 1.00 91.38 87 ARG A O 1
ATOM 664 N N . ILE A 1 88 ? -7.428 4.693 -2.369 1.00 92.56 88 ILE A N 1
ATOM 665 C CA . ILE A 1 88 ? -6.247 3.994 -2.902 1.00 92.56 88 ILE A CA 1
ATOM 666 C C . ILE A 1 88 ? -6.382 3.745 -4.405 1.00 92.56 88 ILE A C 1
ATOM 668 O O . ILE A 1 88 ? -5.468 4.067 -5.164 1.00 92.56 88 ILE A O 1
ATOM 672 N N . VAL A 1 89 ? -7.526 3.211 -4.843 1.00 93.44 89 VAL A N 1
ATOM 673 C CA . VAL A 1 89 ? -7.706 2.711 -6.214 1.00 93.44 89 VAL A CA 1
ATOM 674 C C . VAL A 1 89 ? -7.582 3.813 -7.273 1.00 93.44 89 VAL A C 1
ATOM 676 O O . VAL A 1 89 ? -6.848 3.592 -8.231 1.00 93.44 89 VAL A O 1
ATOM 679 N N . PRO A 1 90 ? -8.176 5.018 -7.126 1.00 94.50 90 PRO A N 1
ATOM 680 C CA . PRO A 1 90 ? -8.060 6.056 -8.158 1.00 94.50 90 PRO A CA 1
ATOM 681 C C . PRO A 1 90 ? -6.618 6.515 -8.404 1.00 94.50 90 PRO A C 1
ATOM 683 O O . PRO A 1 90 ? -6.194 6.696 -9.547 1.00 94.50 90 PRO A O 1
ATOM 686 N N . 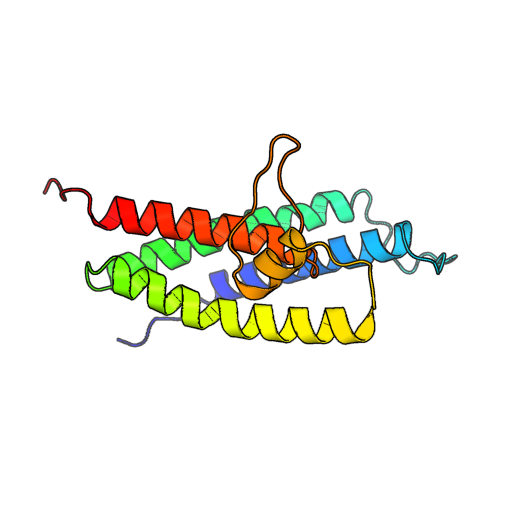LEU A 1 91 ? -5.840 6.678 -7.329 1.00 94.31 91 LEU A N 1
ATOM 687 C CA . LEU A 1 91 ? -4.437 7.063 -7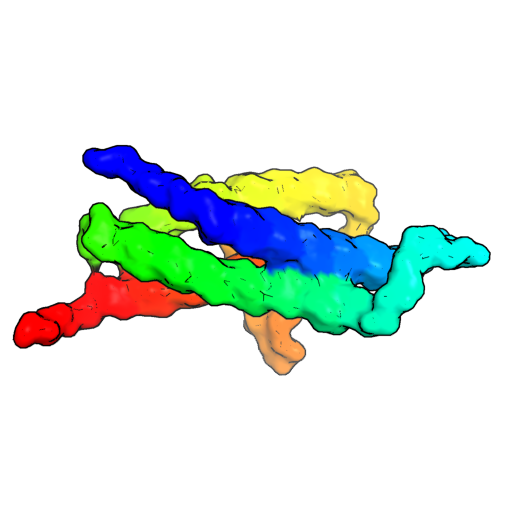.440 1.00 94.31 91 LEU A CA 1
ATOM 688 C C . LEU A 1 91 ? -3.611 5.936 -8.066 1.00 94.31 91 LEU A C 1
ATOM 690 O O . LEU A 1 91 ? -2.837 6.183 -8.983 1.00 94.31 91 LEU A O 1
ATOM 694 N N . PHE A 1 92 ? -3.799 4.694 -7.622 1.00 93.81 92 PHE A N 1
ATOM 695 C CA . PHE A 1 92 ? -3.055 3.571 -8.183 1.00 93.81 92 PHE A CA 1
ATOM 696 C C . PHE A 1 92 ? -3.384 3.329 -9.663 1.00 93.81 92 PHE A C 1
ATOM 698 O O . PHE A 1 92 ? -2.471 3.132 -10.465 1.00 93.81 92 PHE A O 1
ATOM 705 N N . ALA A 1 93 ? -4.662 3.397 -10.038 1.00 93.50 93 ALA A N 1
ATOM 706 C CA . ALA A 1 93 ? -5.097 3.215 -11.418 1.00 93.50 93 ALA A CA 1
ATOM 707 C C . ALA A 1 93 ? -4.547 4.317 -12.334 1.00 93.50 93 ALA A C 1
ATOM 709 O O . ALA A 1 93 ? -4.067 4.019 -13.425 1.00 93.50 93 ALA A O 1
ATOM 710 N N . SER A 1 94 ? -4.550 5.579 -11.885 1.00 94.38 94 SER A N 1
ATOM 711 C CA . SER A 1 94 ? -3.981 6.685 -12.671 1.00 94.38 94 SER A CA 1
ATOM 712 C C . SER A 1 94 ? -2.469 6.547 -12.865 1.00 94.38 94 SER A C 1
ATOM 714 O O . SER A 1 94 ? -1.989 6.680 -13.989 1.00 94.38 94 SER A O 1
ATOM 716 N N . VAL A 1 95 ? -1.719 6.204 -11.814 1.00 94.12 95 VAL A N 1
ATOM 717 C CA . VAL A 1 95 ? -0.269 5.966 -11.921 1.00 94.12 95 VAL A CA 1
ATOM 718 C C . VAL A 1 95 ? 0.028 4.753 -12.807 1.00 94.12 95 VAL A C 1
ATOM 720 O O . VAL A 1 95 ? 0.923 4.817 -13.646 1.00 94.12 95 VAL A O 1
ATOM 723 N N . SER A 1 96 ? -0.751 3.676 -12.682 1.00 92.38 96 SER A N 1
ATOM 724 C CA . SER A 1 96 ? -0.618 2.489 -13.535 1.00 92.38 96 SER A CA 1
ATOM 725 C C . SER A 1 96 ? -0.895 2.810 -15.006 1.00 92.38 96 SER A C 1
ATOM 727 O O . SER A 1 96 ? -0.164 2.346 -15.876 1.00 92.38 96 SER A O 1
ATOM 729 N N . ALA A 1 97 ? -1.908 3.632 -15.297 1.00 91.81 97 ALA A N 1
ATOM 730 C CA . ALA A 1 97 ? -2.209 4.081 -16.656 1.00 91.81 97 ALA A CA 1
ATOM 731 C C . ALA A 1 97 ? -1.056 4.899 -17.251 1.00 91.81 97 ALA A C 1
ATOM 733 O O . ALA A 1 97 ? -0.630 4.625 -18.370 1.00 91.81 97 ALA A O 1
ATOM 734 N N . VAL A 1 98 ? -0.502 5.851 -16.492 1.00 93.56 98 VAL A N 1
ATOM 735 C CA . VAL A 1 98 ? 0.672 6.629 -16.922 1.00 93.56 98 VAL A CA 1
ATOM 736 C C . VAL A 1 98 ? 1.869 5.715 -17.190 1.00 93.56 98 VAL A C 1
ATOM 738 O O . VAL A 1 98 ? 2.520 5.858 -18.219 1.00 93.56 98 VAL A O 1
ATOM 741 N N . TYR A 1 99 ? 2.136 4.748 -16.310 1.00 91.12 99 TYR A N 1
ATOM 742 C CA . TYR A 1 99 ? 3.217 3.780 -16.498 1.00 91.12 99 TYR A CA 1
ATOM 743 C C . TYR A 1 99 ? 3.051 2.966 -17.792 1.00 91.12 99 TYR A C 1
ATOM 745 O O . TYR A 1 99 ? 3.987 2.883 -18.588 1.00 91.12 99 TYR A O 1
ATOM 753 N N . MET A 1 100 ? 1.850 2.435 -18.045 1.00 90.06 100 MET A N 1
ATOM 754 C CA . MET A 1 100 ? 1.546 1.661 -19.256 1.00 90.06 100 MET A CA 1
ATOM 755 C C . MET A 1 100 ? 1.720 2.481 -20.544 1.00 90.06 100 MET A C 1
ATOM 757 O O . MET A 1 100 ? 2.204 1.948 -21.539 1.00 90.06 100 MET A O 1
ATOM 761 N N . LEU A 1 101 ? 1.377 3.775 -20.518 1.00 91.06 101 LEU A N 1
ATOM 762 C CA . LEU A 1 101 ? 1.571 4.690 -21.651 1.00 91.06 101 LEU A CA 1
ATOM 763 C C . LEU A 1 101 ? 3.047 5.001 -21.944 1.00 91.06 101 LEU A C 1
ATOM 765 O O . LEU A 1 101 ? 3.360 5.444 -23.044 1.00 91.06 101 LEU A O 1
ATOM 769 N N . ILE A 1 102 ? 3.940 4.832 -20.966 1.00 92.50 102 ILE A N 1
ATOM 770 C CA . ILE A 1 102 ? 5.366 5.154 -21.112 1.00 92.50 102 ILE A CA 1
ATOM 771 C C . ILE A 1 102 ? 6.167 3.911 -21.506 1.00 92.50 102 ILE A C 1
ATOM 773 O O . ILE A 1 102 ? 6.969 3.976 -22.437 1.00 92.50 102 ILE A O 1
ATOM 777 N N . MET A 1 103 ? 5.967 2.793 -20.801 1.00 86.88 103 MET A N 1
ATOM 778 C CA . MET A 1 103 ? 6.820 1.608 -20.957 1.00 86.88 103 MET A CA 1
ATOM 779 C C . MET A 1 103 ? 6.432 0.724 -22.145 1.00 86.88 103 MET A C 1
ATOM 781 O O . MET A 1 103 ? 7.299 0.069 -22.710 1.00 86.88 103 MET A O 1
ATOM 785 N N . HIS A 1 104 ? 5.158 0.729 -22.558 1.00 85.50 104 HIS A N 1
ATOM 786 C CA . HIS A 1 104 ? 4.645 -0.108 -23.654 1.00 85.50 104 HIS A CA 1
ATOM 787 C C . HIS A 1 104 ? 4.933 -1.618 -23.505 1.00 85.50 104 HIS A C 1
ATOM 789 O O . HIS A 1 104 ? 5.006 -2.340 -24.502 1.00 85.50 104 HIS A O 1
ATOM 795 N N . ASP A 1 105 ? 5.074 -2.107 -22.271 1.00 84.69 105 ASP A N 1
ATOM 796 C CA . ASP A 1 105 ? 5.292 -3.527 -22.001 1.00 84.69 105 ASP A CA 1
ATOM 797 C C . ASP A 1 105 ? 4.082 -4.380 -22.434 1.00 84.69 105 ASP A C 1
ATOM 799 O O . ASP A 1 105 ? 2.935 -3.917 -22.361 1.00 84.69 105 ASP A O 1
ATOM 803 N N . PRO A 1 106 ? 4.289 -5.646 -22.852 1.00 85.19 106 PRO A N 1
ATOM 804 C CA . PRO A 1 106 ? 3.195 -6.560 -23.163 1.00 85.19 106 PRO A CA 1
ATOM 805 C C . PRO A 1 106 ? 2.235 -6.720 -21.976 1.00 85.19 106 PRO A C 1
ATOM 807 O O . PRO A 1 106 ? 2.606 -7.218 -20.913 1.00 85.19 106 PRO A O 1
ATOM 810 N N . LEU A 1 107 ? 0.976 -6.324 -22.171 1.00 87.50 107 LEU A N 1
ATOM 811 C CA . LEU A 1 107 ? -0.035 -6.319 -21.119 1.00 87.50 107 LEU A CA 1
ATOM 812 C C . LEU A 1 107 ? -1.015 -7.482 -21.290 1.00 87.50 107 LEU A C 1
ATOM 814 O O . LEU A 1 107 ? -1.726 -7.579 -22.291 1.00 87.50 107 LEU A O 1
ATOM 818 N N . THR A 1 108 ? -1.101 -8.346 -20.280 1.00 91.25 108 THR A N 1
ATOM 819 C CA . THR A 1 108 ? -2.146 -9.375 -20.217 1.00 91.25 108 THR A CA 1
ATOM 820 C C . THR A 1 108 ? -3.456 -8.787 -19.691 1.00 91.25 108 THR A C 1
ATOM 822 O O . THR A 1 108 ? -3.464 -7.804 -18.948 1.00 91.25 108 THR A O 1
ATOM 825 N N . VAL A 1 109 ? -4.586 -9.422 -20.017 1.00 90.25 109 VAL A N 1
ATOM 826 C CA . VAL A 1 109 ? -5.906 -9.013 -19.496 1.00 90.25 109 VAL A CA 1
ATOM 827 C C . VAL A 1 109 ? -5.936 -9.049 -17.962 1.00 90.25 109 VAL A C 1
ATOM 829 O O . VAL A 1 109 ? -6.487 -8.144 -17.338 1.00 90.25 109 VAL A O 1
ATOM 832 N N . ALA A 1 110 ? -5.294 -10.051 -17.348 1.00 90.81 110 ALA A N 1
ATOM 833 C CA . ALA A 1 110 ? -5.174 -10.154 -15.895 1.00 90.81 110 ALA A CA 1
ATOM 834 C C . ALA A 1 110 ? -4.375 -8.979 -15.306 1.00 90.81 110 ALA A C 1
ATOM 836 O O . ALA A 1 110 ? -4.848 -8.327 -14.377 1.00 90.81 110 ALA A O 1
ATOM 837 N N . ALA A 1 111 ? -3.216 -8.643 -15.884 1.00 90.19 111 ALA A N 1
ATOM 838 C CA . ALA A 1 111 ? -2.407 -7.513 -15.428 1.00 90.19 111 ALA A CA 1
ATOM 839 C C . ALA A 1 111 ? -3.159 -6.176 -15.558 1.00 90.19 111 ALA A C 1
ATOM 841 O O . ALA A 1 111 ? -3.139 -5.370 -14.627 1.00 90.19 111 ALA A O 1
ATOM 842 N N . ALA A 1 112 ? -3.888 -5.967 -16.662 1.00 90.44 112 ALA A N 1
ATOM 843 C CA . ALA A 1 112 ? -4.726 -4.784 -16.866 1.00 90.44 112 ALA A CA 1
ATOM 844 C C . ALA A 1 112 ? -5.835 -4.676 -15.806 1.00 90.44 112 ALA A C 1
ATOM 846 O O . ALA A 1 112 ? -6.028 -3.620 -15.198 1.00 90.44 112 ALA A O 1
ATOM 847 N N . TRP A 1 113 ? -6.536 -5.783 -15.544 1.00 91.38 113 TRP A N 1
ATOM 848 C CA . TRP A 1 113 ? -7.577 -5.856 -14.520 1.00 91.38 113 TRP A CA 1
ATOM 849 C C . TRP A 1 113 ? -7.034 -5.499 -13.135 1.00 91.38 113 TRP A C 1
ATOM 851 O O . TRP A 1 113 ? -7.614 -4.666 -12.433 1.00 91.38 113 TRP A O 1
ATOM 861 N N . MET A 1 114 ? -5.900 -6.086 -12.753 1.00 91.81 114 MET A N 1
ATOM 862 C CA . MET A 1 114 ? -5.265 -5.843 -11.457 1.00 91.81 114 MET A CA 1
ATOM 863 C C . MET A 1 114 ? -4.761 -4.404 -11.330 1.00 91.81 114 MET A C 1
ATOM 865 O O . MET A 1 114 ? -4.903 -3.798 -10.271 1.00 91.81 114 MET A O 1
ATOM 869 N N . SER A 1 115 ? -4.247 -3.816 -12.412 1.00 91.31 115 SER A N 1
ATOM 870 C CA . SER A 1 115 ? -3.811 -2.415 -12.448 1.00 91.31 115 SER A CA 1
ATOM 871 C C . SER A 1 115 ? -4.947 -1.402 -12.282 1.00 91.31 115 SER A C 1
ATOM 873 O O . SER A 1 115 ? -4.711 -0.299 -11.793 1.00 91.31 115 SER A O 1
ATOM 875 N N . ILE A 1 116 ? -6.176 -1.760 -12.662 1.00 89.12 116 ILE A N 1
ATOM 876 C CA . ILE A 1 116 ? -7.346 -0.876 -12.545 1.00 89.12 116 ILE A CA 1
ATOM 877 C C . ILE A 1 116 ? -8.092 -1.110 -11.229 1.00 89.12 116 ILE A C 1
ATOM 879 O O . ILE A 1 116 ? -8.568 -0.163 -10.606 1.00 89.12 116 ILE A O 1
ATOM 883 N N . THR A 1 117 ? -8.214 -2.367 -10.806 1.00 87.69 117 THR A N 1
ATOM 884 C CA . THR A 1 117 ? -9.087 -2.755 -9.689 1.00 87.69 117 THR A CA 1
ATOM 885 C C . THR A 1 117 ? -8.337 -3.051 -8.399 1.00 87.69 117 THR A C 1
ATOM 887 O O . THR A 1 117 ? -8.966 -3.099 -7.349 1.00 87.69 117 THR A O 1
ATOM 890 N N . VAL A 1 118 ? -7.018 -3.269 -8.442 1.00 88.25 118 VAL A N 1
ATOM 891 C CA . VAL A 1 118 ? -6.204 -3.744 -7.304 1.00 88.25 118 VAL A CA 1
ATOM 892 C C . VAL A 1 118 ? -6.599 -5.153 -6.819 1.00 88.25 118 VAL A C 1
ATOM 894 O O . VAL A 1 118 ? -5.961 -5.718 -5.932 1.00 88.25 118 VAL A O 1
ATOM 897 N N . LEU A 1 119 ? -7.628 -5.770 -7.408 1.00 87.88 119 LEU A N 1
ATOM 898 C CA . LEU A 1 119 ? -8.107 -7.084 -7.001 1.00 87.88 119 LEU A CA 1
ATOM 899 C C . LEU A 1 119 ? -7.208 -8.169 -7.582 1.00 87.88 119 LEU A C 1
ATOM 901 O O . LEU A 1 119 ? -7.007 -8.181 -8.795 1.00 87.88 119 LEU A O 1
ATOM 905 N N . PRO A 1 120 ? -6.701 -9.094 -6.751 1.00 86.31 120 PRO A N 1
ATOM 906 C CA . PRO A 1 120 ? -5.795 -10.127 -7.214 1.00 86.31 120 PRO A CA 1
ATOM 907 C C . PRO A 1 120 ? -6.505 -11.110 -8.145 1.00 86.31 120 PRO A C 1
ATOM 909 O O . PRO A 1 120 ? -7.617 -11.554 -7.859 1.00 86.31 120 PRO A O 1
ATOM 912 N N . VAL A 1 121 ? -5.839 -11.472 -9.241 1.00 86.06 121 VAL A N 1
ATOM 913 C CA . VAL A 1 121 ? -6.247 -12.585 -10.101 1.00 86.06 121 VAL A CA 1
ATOM 914 C C . VAL A 1 121 ? -5.329 -13.757 -9.782 1.00 86.06 121 VAL A C 1
ATOM 916 O O 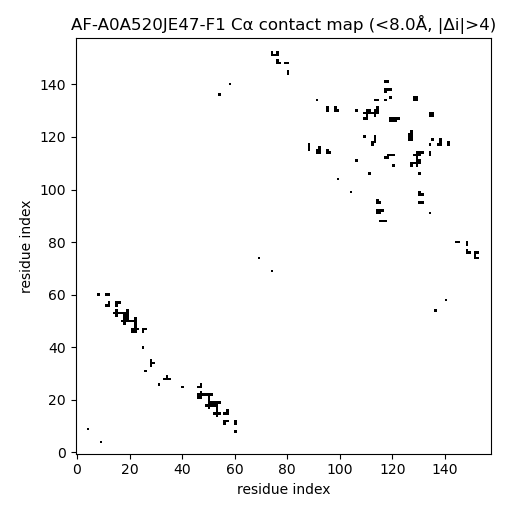. VAL A 1 121 ? -4.105 -13.632 -9.854 1.00 86.06 121 VAL A O 1
ATOM 919 N N . LEU A 1 122 ? -5.937 -14.872 -9.386 1.00 85.62 122 LEU A N 1
ATOM 920 C CA . LEU A 1 122 ? -5.264 -16.141 -9.139 1.00 85.62 122 LEU A CA 1
ATOM 921 C C . LEU A 1 122 ? -5.724 -17.133 -10.206 1.00 85.62 122 LEU A C 1
ATOM 923 O O . LEU A 1 122 ? -6.930 -17.255 -10.437 1.00 85.62 122 LEU A O 1
ATOM 927 N N . ASP A 1 123 ? -4.792 -17.842 -10.827 1.00 82.69 123 ASP A N 1
ATOM 928 C CA . ASP A 1 123 ? -5.086 -18.946 -11.738 1.00 82.69 123 ASP A CA 1
ATOM 929 C C . ASP A 1 123 ? -4.414 -20.248 -11.263 1.00 82.69 123 ASP A C 1
ATOM 931 O O . ASP A 1 123 ? -3.828 -20.312 -10.180 1.00 82.69 123 ASP A O 1
ATOM 935 N N . GLY A 1 124 ? -4.524 -21.319 -12.056 1.00 75.88 124 GLY A N 1
ATOM 936 C CA . GLY A 1 124 ? -3.889 -22.604 -11.743 1.00 75.88 124 GLY A CA 1
ATOM 937 C C . GLY A 1 124 ? -2.354 -22.560 -11.681 1.00 75.88 124 GLY A C 1
ATOM 938 O O . GLY A 1 124 ? -1.756 -23.532 -11.222 1.00 75.88 124 GLY A O 1
ATOM 939 N N . ALA A 1 125 ? -1.722 -21.467 -12.124 1.00 77.19 125 ALA A N 1
ATOM 940 C CA . ALA A 1 125 ? -0.278 -21.249 -12.108 1.00 77.19 125 ALA A CA 1
ATOM 941 C C . ALA A 1 125 ? 0.180 -20.292 -10.987 1.00 77.19 125 ALA A C 1
ATOM 943 O O . ALA A 1 125 ? 1.358 -20.314 -10.625 1.00 77.19 125 ALA A O 1
ATOM 944 N N . GLY A 1 126 ? -0.718 -19.496 -10.398 1.00 80.56 126 GLY A N 1
ATOM 945 C CA . GLY A 1 126 ? -0.445 -18.698 -9.201 1.00 80.56 126 GLY A CA 1
ATOM 946 C C . GLY A 1 126 ? -0.974 -17.266 -9.271 1.00 80.56 126 GLY A C 1
ATOM 947 O O . GLY A 1 126 ? -2.052 -17.003 -9.794 1.00 80.56 126 GLY A O 1
ATOM 948 N N . TYR A 1 127 ? -0.234 -16.335 -8.662 1.00 83.50 127 TYR A N 1
ATOM 949 C CA . TYR A 1 127 ? -0.58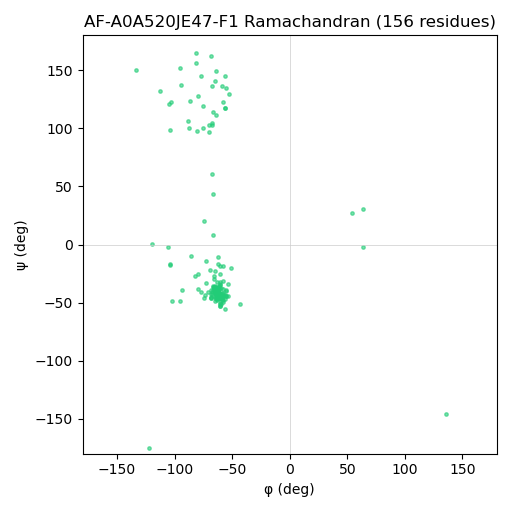7 -14.915 -8.596 1.00 83.50 127 TYR A CA 1
ATOM 950 C C . TYR A 1 127 ? -0.088 -14.169 -9.835 1.00 83.50 127 TYR A C 1
ATOM 952 O O . TYR A 1 127 ? 1.115 -14.153 -10.103 1.00 83.50 127 TYR A O 1
ATOM 960 N N . HIS A 1 128 ? -0.987 -13.502 -10.559 1.00 86.81 128 HIS A N 1
ATOM 961 C CA . HIS A 1 128 ? -0.582 -12.592 -11.631 1.00 86.81 128 HIS A CA 1
ATOM 962 C C . HIS A 1 128 ? -0.082 -11.265 -11.067 1.00 86.81 128 HIS A C 1
ATOM 964 O O . HIS A 1 128 ? -0.612 -10.756 -10.090 1.00 86.81 128 HIS A O 1
ATOM 970 N N . VAL A 1 129 ? 0.910 -10.658 -11.710 1.00 87.06 129 VAL A N 1
ATOM 971 C CA . VAL A 1 129 ? 1.461 -9.369 -11.280 1.00 87.06 129 VAL A CA 1
ATOM 972 C C . VAL A 1 129 ? 0.768 -8.232 -12.048 1.00 87.06 129 VAL A C 1
ATOM 974 O O . VAL A 1 129 ? 0.548 -8.368 -13.255 1.00 87.06 129 VAL A O 1
ATOM 977 N N . PRO A 1 130 ? 0.395 -7.115 -11.391 1.00 90.75 130 PRO A N 1
ATOM 978 C CA . PRO A 1 130 ? -0.128 -5.944 -12.094 1.00 90.75 130 PRO A CA 1
ATOM 979 C C . PRO A 1 130 ? 0.965 -5.276 -12.938 1.00 90.75 130 PRO A C 1
ATOM 981 O O . PRO A 1 130 ? 2.151 -5.460 -12.675 1.00 90.75 130 PRO A O 1
ATOM 984 N N . ALA A 1 131 ? 0.574 -4.439 -13.904 1.00 89.75 131 ALA A N 1
ATOM 985 C CA . ALA A 1 131 ? 1.532 -3.730 -14.761 1.00 89.75 131 ALA A CA 1
ATOM 986 C C . ALA A 1 131 ? 2.551 -2.920 -13.940 1.00 89.75 131 ALA A C 1
ATOM 988 O O . ALA A 1 131 ? 3.750 -2.980 -14.181 1.00 89.75 131 ALA A O 1
ATOM 989 N N . LEU A 1 132 ? 2.077 -2.207 -12.913 1.00 89.38 132 LEU A N 1
ATOM 990 C CA . LEU A 1 132 ? 2.942 -1.543 -11.948 1.00 89.38 132 LEU A CA 1
ATOM 991 C C . LEU A 1 132 ? 3.288 -2.528 -10.825 1.00 89.38 132 LEU A C 1
ATOM 993 O O . LEU A 1 132 ? 2.476 -2.718 -9.917 1.00 89.38 132 LEU A O 1
ATOM 997 N N . TYR A 1 133 ? 4.487 -3.120 -10.879 1.00 86.88 133 TYR A N 1
ATOM 998 C CA . TYR A 1 133 ? 4.913 -4.215 -9.994 1.00 86.88 133 TYR A CA 1
ATOM 999 C C . TYR A 1 133 ? 4.532 -4.022 -8.510 1.00 86.88 133 TYR A C 1
ATOM 1001 O O . TYR A 1 133 ? 3.855 -4.903 -7.982 1.00 86.88 133 TYR A O 1
ATOM 1009 N N . PRO A 1 134 ? 4.819 -2.881 -7.838 1.00 86.62 134 PRO A N 1
ATOM 1010 C CA . PRO A 1 134 ? 4.430 -2.651 -6.438 1.00 86.62 134 PRO A CA 1
ATOM 1011 C C . PRO A 1 134 ? 2.950 -2.894 -6.096 1.00 86.62 134 PRO A C 1
ATOM 1013 O O . PRO A 1 134 ? 2.619 -3.107 -4.927 1.00 86.62 134 PRO A O 1
ATOM 1016 N N . GLY A 1 135 ? 2.053 -2.893 -7.088 1.00 89.19 135 GLY A N 1
ATOM 1017 C CA . GLY A 1 135 ? 0.631 -3.177 -6.916 1.00 89.19 135 GLY A CA 1
ATOM 1018 C C . GLY A 1 135 ? 0.319 -4.548 -6.311 1.00 89.19 135 GLY A C 1
ATOM 1019 O O . GLY A 1 135 ? -0.767 -4.710 -5.755 1.00 89.19 135 GLY A O 1
ATOM 1020 N N . TRP A 1 136 ? 1.255 -5.507 -6.335 1.00 89.50 136 TRP A N 1
ATOM 1021 C CA . TRP A 1 136 ? 1.049 -6.795 -5.667 1.00 89.50 136 TRP A CA 1
ATOM 1022 C C . TRP A 1 136 ? 0.772 -6.621 -4.163 1.00 89.50 136 TRP A C 1
ATOM 1024 O O . TRP A 1 136 ? -0.160 -7.224 -3.629 1.00 89.50 136 TRP A O 1
ATOM 1034 N N . THR A 1 137 ? 1.499 -5.714 -3.496 1.00 89.69 137 THR A N 1
ATOM 1035 C CA . THR A 1 137 ? 1.321 -5.417 -2.061 1.00 89.69 137 THR A CA 1
ATOM 1036 C C . THR A 1 137 ? -0.049 -4.813 -1.758 1.00 89.69 137 THR A C 1
ATOM 1038 O O . THR A 1 137 ? -0.664 -5.144 -0.745 1.00 89.69 137 THR A O 1
ATOM 1041 N N . LEU A 1 138 ? -0.575 -3.982 -2.663 1.00 90.38 138 LEU A N 1
ATOM 1042 C CA . LEU A 1 138 ? -1.899 -3.385 -2.511 1.00 90.38 138 LEU A CA 1
ATOM 1043 C C . LEU A 1 138 ? -3.003 -4.444 -2.566 1.00 90.38 138 LEU A C 1
ATOM 1045 O O . LEU A 1 138 ? -3.966 -4.350 -1.806 1.00 90.38 138 LEU A O 1
ATOM 1049 N N . GLY A 1 139 ? -2.852 -5.473 -3.406 1.00 90.06 139 GLY A N 1
ATOM 1050 C CA . GLY A 1 139 ? -3.773 -6.611 -3.429 1.00 90.06 139 GLY A CA 1
ATOM 1051 C C . GLY A 1 139 ? -3.850 -7.319 -2.070 1.00 90.06 139 GLY A C 1
ATOM 1052 O O . GLY A 1 139 ? -4.946 -7.579 -1.567 1.00 90.06 139 GLY A O 1
ATOM 1053 N N . PHE A 1 140 ? -2.700 -7.551 -1.426 1.00 89.44 140 PHE A N 1
ATOM 1054 C CA . PHE A 1 140 ? -2.645 -8.095 -0.062 1.00 89.44 140 PHE A CA 1
ATOM 1055 C C . PHE A 1 140 ? -3.249 -7.140 0.975 1.00 89.44 140 PHE A C 1
ATOM 1057 O O . PHE A 1 140 ? -3.967 -7.578 1.876 1.00 89.44 140 PHE A O 1
ATOM 1064 N N . GLU A 1 141 ? -3.022 -5.834 0.842 1.00 90.94 141 GLU A N 1
ATOM 1065 C CA . GLU A 1 141 ? -3.611 -4.844 1.743 1.00 90.94 141 GLU A CA 1
ATOM 1066 C C . GLU A 1 141 ? -5.148 -4.786 1.619 1.00 90.94 141 GLU A C 1
ATOM 1068 O O . GLU A 1 141 ? -5.846 -4.714 2.634 1.00 90.94 141 GLU A O 1
ATOM 1073 N N . PHE A 1 142 ? -5.710 -4.925 0.415 1.00 91.31 142 PHE A N 1
ATOM 1074 C CA . PHE A 1 142 ? -7.162 -5.051 0.244 1.00 91.31 142 PHE A CA 1
ATOM 1075 C C . PHE A 1 142 ? -7.719 -6.365 0.794 1.00 91.31 142 PHE A C 1
ATOM 1077 O O . PHE A 1 142 ? -8.777 -6.343 1.428 1.00 91.31 142 PHE A O 1
ATOM 1084 N N . ALA A 1 143 ? -7.015 -7.488 0.624 1.00 90.62 143 ALA A N 1
ATOM 1085 C CA . ALA A 1 143 ? -7.404 -8.751 1.253 1.00 90.62 143 ALA A CA 1
ATOM 1086 C C . ALA A 1 143 ? -7.473 -8.606 2.784 1.00 90.62 143 ALA A C 1
ATOM 1088 O O . ALA A 1 143 ? -8.453 -9.011 3.415 1.00 90.62 143 ALA A O 1
ATOM 1089 N N . PHE A 1 144 ? -6.489 -7.930 3.379 1.00 90.88 144 PHE A N 1
ATOM 1090 C CA . PHE A 1 144 ? -6.489 -7.605 4.802 1.00 90.88 144 PHE A CA 1
ATOM 1091 C C . PHE A 1 144 ? -7.676 -6.717 5.207 1.00 90.88 144 PHE A C 1
ATOM 1093 O O . PHE A 1 144 ? -8.336 -6.987 6.213 1.00 90.88 144 PHE A O 1
ATOM 1100 N N . TYR A 1 145 ? -8.021 -5.704 4.408 1.00 91.69 145 TYR A N 1
ATOM 1101 C CA . TYR A 1 145 ? -9.204 -4.876 4.664 1.00 91.69 145 TYR A CA 1
ATOM 1102 C C . TYR A 1 145 ? -10.507 -5.674 4.629 1.00 91.69 145 TYR A C 1
ATOM 1104 O O . TYR A 1 145 ? -11.388 -5.420 5.451 1.00 91.69 145 TYR A O 1
ATOM 1112 N N . VAL A 1 146 ? -10.635 -6.641 3.718 1.00 91.56 146 VAL A N 1
ATOM 1113 C CA . VAL A 1 146 ? -11.804 -7.529 3.657 1.00 91.56 146 VAL A CA 1
ATOM 1114 C C . VAL A 1 146 ? -11.894 -8.388 4.916 1.00 91.56 146 VAL A C 1
ATOM 1116 O O . VAL A 1 146 ? -12.961 -8.438 5.527 1.00 91.56 146 VAL A O 1
ATOM 1119 N N . ILE A 1 147 ? -10.786 -8.991 5.361 1.00 92.00 147 ILE A N 1
ATOM 1120 C CA . ILE A 1 147 ? -10.741 -9.778 6.608 1.00 92.00 147 ILE A CA 1
ATOM 1121 C C . ILE A 1 147 ? -11.222 -8.935 7.795 1.00 92.00 147 ILE A C 1
ATOM 1123 O O . ILE A 1 147 ? -12.046 -9.381 8.594 1.00 92.00 147 ILE A O 1
ATOM 1127 N N . VAL A 1 148 ? -10.768 -7.686 7.887 1.00 90.44 148 VAL A N 1
ATOM 1128 C CA . VAL A 1 148 ? -11.156 -6.766 8.967 1.00 90.44 148 VAL A CA 1
ATOM 1129 C C . VAL A 1 148 ? -12.623 -6.375 8.871 1.00 90.44 148 VAL A C 1
ATOM 1131 O O . VAL A 1 148 ? -13.323 -6.378 9.879 1.00 90.44 148 VAL A O 1
ATOM 1134 N N . ALA A 1 149 ? -13.117 -6.090 7.667 1.00 90.81 149 ALA A N 1
ATOM 1135 C CA . ALA A 1 149 ? -14.524 -5.782 7.442 1.00 90.81 149 ALA A CA 1
ATOM 1136 C C . ALA A 1 149 ? -15.439 -6.959 7.827 1.00 90.81 149 ALA A C 1
ATOM 1138 O O . ALA A 1 149 ? -16.527 -6.736 8.358 1.00 90.81 149 ALA A O 1
ATOM 1139 N N . VAL A 1 150 ? -14.996 -8.202 7.608 1.00 91.38 150 VAL A N 1
ATOM 1140 C CA . VAL A 1 150 ? -15.690 -9.408 8.086 1.00 91.38 150 VAL A CA 1
ATOM 1141 C C . VAL A 1 150 ? -15.626 -9.501 9.611 1.00 91.38 150 VAL A C 1
ATOM 1143 O O . VAL A 1 150 ? -16.660 -9.704 10.245 1.00 91.38 150 VAL A O 1
ATOM 1146 N N . ALA A 1 151 ? -14.457 -9.280 10.217 1.00 89.50 151 ALA A N 1
ATOM 1147 C CA . ALA A 1 151 ? -14.289 -9.301 11.672 1.00 89.50 151 ALA A CA 1
ATOM 1148 C C . ALA A 1 151 ? -15.155 -8.246 12.387 1.00 89.50 151 ALA A C 1
ATOM 1150 O O . ALA A 1 151 ? -15.690 -8.519 13.458 1.00 89.50 151 ALA A O 1
ATOM 1151 N N . MET A 1 152 ? -15.376 -7.077 11.776 1.00 87.75 152 MET A N 1
ATOM 1152 C CA . MET A 1 152 ? -16.285 -6.041 12.294 1.00 87.75 152 MET A CA 1
ATOM 1153 C C . MET A 1 152 ? -17.740 -6.512 12.420 1.00 87.75 152 MET A C 1
ATOM 1155 O O . MET A 1 152 ? -18.487 -5.957 13.222 1.00 87.75 152 MET A O 1
ATOM 1159 N N . ARG A 1 153 ? -18.156 -7.510 11.631 1.00 86.56 153 ARG A N 1
ATOM 1160 C CA . ARG A 1 153 ? -19.512 -8.081 11.675 1.00 86.56 153 ARG A CA 1
ATOM 1161 C C . ARG A 1 153 ? -19.659 -9.183 12.722 1.00 86.56 153 ARG A C 1
ATOM 1163 O O . ARG A 1 153 ? -20.779 -9.630 12.963 1.00 86.56 153 ARG A O 1
ATOM 1170 N N . ALA A 1 154 ? -18.559 -9.651 13.313 1.00 84.12 154 ALA A N 1
ATOM 1171 C CA . ALA A 1 154 ? -18.615 -10.676 14.342 1.00 84.12 154 ALA A CA 1
ATOM 1172 C C . ALA A 1 154 ? -19.355 -10.139 15.585 1.00 84.12 154 ALA A C 1
ATOM 1174 O O . ALA A 1 154 ? -19.159 -8.978 15.958 1.00 84.12 154 ALA A O 1
ATOM 1175 N N . PRO A 1 155 ? -20.192 -10.958 16.252 1.00 71.56 155 PRO A N 1
ATOM 1176 C CA . PRO A 1 155 ? -20.875 -10.540 17.468 1.00 71.56 155 PRO A CA 1
ATOM 1177 C C . PRO A 1 155 ? -19.850 -10.121 18.523 1.00 71.56 155 PRO A C 1
ATOM 1179 O O . PRO A 1 155 ? -18.990 -10.914 18.912 1.00 71.56 155 PRO A O 1
ATOM 1182 N N . GLN A 1 156 ? -19.948 -8.885 19.007 1.00 69.00 156 GLN A N 1
ATOM 1183 C CA . GLN A 1 156 ? -19.141 -8.434 20.134 1.00 69.00 156 GLN A CA 1
ATOM 1184 C C . GLN A 1 156 ? -19.653 -9.145 21.389 1.00 69.00 156 GLN A C 1
ATOM 1186 O O . GLN A 1 156 ? -20.706 -8.793 21.922 1.00 69.00 156 GLN A O 1
ATOM 1191 N N . ARG A 1 157 ? -18.935 -10.175 21.848 1.00 61.47 157 ARG A N 1
ATOM 1192 C CA . ARG A 1 157 ? -19.142 -10.714 23.196 1.00 61.47 157 ARG A CA 1
ATOM 1193 C C . ARG A 1 157 ? -18.670 -9.635 24.172 1.00 61.47 157 ARG A C 1
ATOM 1195 O O . ARG A 1 157 ? -17.472 -9.377 24.247 1.00 61.47 157 ARG A O 1
ATOM 1202 N N . ARG A 1 158 ? -19.627 -8.946 24.796 1.00 50.41 158 ARG A N 1
ATOM 1203 C CA . ARG A 1 158 ? -19.374 -8.053 25.931 1.00 50.41 158 ARG A CA 1
ATOM 1204 C C . ARG A 1 158 ? -19.045 -8.866 27.171 1.00 50.41 158 ARG A C 1
ATOM 1206 O O . ARG A 1 158 ? -19.648 -9.954 27.312 1.00 50.41 158 ARG A O 1
#

Solvent-accessible surface area (backbone atoms only — not comparable to full-atom values): 9130 Å² total; per-residue (Å²): 130,81,82,76,78,57,61,70,60,54,52,51,49,53,50,18,52,49,26,38,48,51,16,53,54,48,50,48,45,77,73,38,96,60,77,72,94,58,85,78,63,74,91,53,85,60,46,45,69,57,10,52,51,16,54,59,50,47,53,54,50,52,52,54,56,47,55,58,49,54,78,75,46,75,81,51,37,63,64,54,50,51,56,52,46,72,65,46,40,62,58,48,25,52,52,31,51,53,49,51,75,70,68,67,65,93,76,50,73,65,20,53,49,23,32,55,64,42,52,79,52,74,58,102,90,43,78,66,62,23,77,45,62,77,46,53,60,50,24,54,52,50,51,51,51,50,55,48,34,54,57,58,69,50,83,81,84,126

Nearest PDB structures (foldseek):
  6g94-assembly1_A  TM=3.875E-01  e=1.810E+00  Escherichia coli K-12

Sequence (158 aa):
MTPSRIAPIQWLRALAATLVLLMHASDMIDSGPVALTGKFVPSVPNLSMFGASGVDLFFVISGFVMAQSLATADADSWRFLAKRWLRIVPLFASVSAVYMLIMHDPLTVAAAWMSITVLPVLDGAGYHVPALYPGWTLGFEFAFYVIVAVAMRAPQRR